Protein AF-A0A976KCQ0-F1 (afdb_monomer)

Solvent-accessible surface area (backbone atoms only — not comparable to full-atom values): 7499 Å² total; per-residue (Å²): 113,48,68,97,64,78,76,46,95,89,47,43,62,69,52,48,58,58,49,55,74,81,48,86,69,94,78,48,78,55,55,91,53,58,44,74,51,78,56,99,89,49,76,46,79,47,72,61,87,78,70,90,86,71,72,86,76,82,73,95,64,80,83,79,81,78,66,76,87,73,67,78,81,80,53,67,76,62,62,73,64,64,77,91,52,56,91,75,48,44,63,58,41,53,51,50,19,66,75,72,74,54,86,71,72,84,81,131

Structure (mmCIF, N/CA/C/O backbone):
data_AF-A0A976KCQ0-F1
#
_entry.id   AF-A0A976KCQ0-F1
#
loop_
_atom_site.group_PDB
_atom_site.id
_atom_site.type_symbol
_atom_site.label_atom_id
_atom_site.label_alt_id
_atom_site.label_comp_id
_atom_site.label_asym_id
_atom_site.label_entity_id
_atom_site.label_seq_id
_atom_site.pdbx_PDB_ins_code
_atom_site.Cartn_x
_atom_site.Cartn_y
_atom_site.Cartn_z
_atom_site.occupancy
_atom_site.B_iso_or_equiv
_atom_site.auth_seq_id
_atom_site.auth_comp_id
_atom_site.auth_asym_id
_atom_site.auth_atom_id
_atom_site.pdbx_PDB_model_num
ATOM 1 N N . MET A 1 1 ? -10.349 5.041 18.672 1.00 9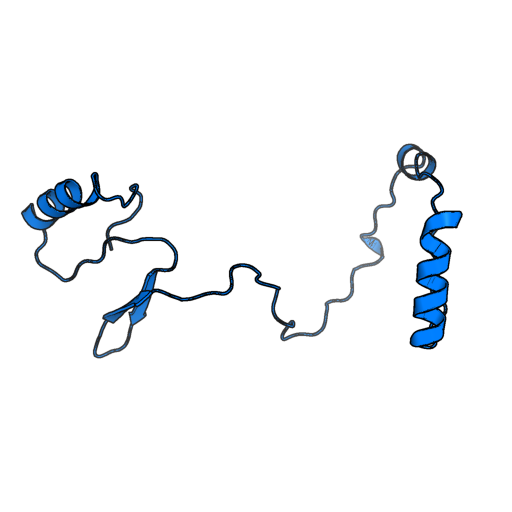4.50 1 MET A N 1
ATOM 2 C CA . MET A 1 1 ? -9.021 4.682 18.129 1.00 94.50 1 MET A CA 1
ATOM 3 C C . MET A 1 1 ? -8.089 5.853 18.376 1.00 94.50 1 MET A C 1
ATOM 5 O O . MET A 1 1 ? -8.449 6.962 18.000 1.00 94.50 1 MET A O 1
ATOM 9 N N . ALA A 1 2 ? -6.944 5.625 19.015 1.00 96.75 2 ALA A N 1
ATOM 10 C CA . ALA A 1 2 ? -5.860 6.605 19.081 1.00 96.75 2 ALA A CA 1
ATOM 11 C C . ALA A 1 2 ? -4.878 6.325 17.934 1.00 96.75 2 ALA A C 1
ATOM 13 O O . ALA A 1 2 ? -4.499 5.172 17.738 1.00 96.75 2 ALA A O 1
ATOM 14 N N . TYR A 1 3 ? -4.502 7.354 17.178 1.00 96.69 3 TYR A N 1
ATOM 15 C CA . TYR A 1 3 ? -3.616 7.268 16.011 1.00 96.69 3 TYR A CA 1
ATOM 16 C C . TYR A 1 3 ? -2.801 8.563 15.866 1.00 96.69 3 TYR A C 1
ATOM 18 O O . TYR A 1 3 ? -2.977 9.485 16.664 1.00 96.69 3 TYR A O 1
ATOM 26 N N . HIS A 1 4 ? -1.943 8.639 14.843 1.00 96.38 4 HIS A N 1
ATOM 27 C CA . HIS A 1 4 ? -1.111 9.811 14.534 1.00 96.38 4 HIS A CA 1
ATOM 28 C C . HIS A 1 4 ? -0.024 10.107 15.590 1.00 96.38 4 HIS A C 1
ATOM 30 O O . HIS A 1 4 ? 0.314 11.255 15.883 1.00 96.38 4 HIS A O 1
ATOM 36 N N . PHE A 1 5 ? 0.555 9.049 16.152 1.00 95.56 5 PHE A N 1
ATOM 37 C CA . PHE A 1 5 ? 1.765 9.088 16.968 1.00 95.56 5 PHE A CA 1
ATOM 38 C C . PHE A 1 5 ? 2.624 7.871 16.612 1.00 95.56 5 PHE A C 1
ATOM 40 O O . PHE A 1 5 ? 2.089 6.868 16.139 1.00 95.56 5 PHE A O 1
ATOM 47 N N . PHE A 1 6 ? 3.937 7.936 16.835 1.00 96.25 6 PHE A N 1
ATOM 48 C CA . PHE A 1 6 ? 4.773 6.741 16.736 1.00 96.25 6 PHE A CA 1
AT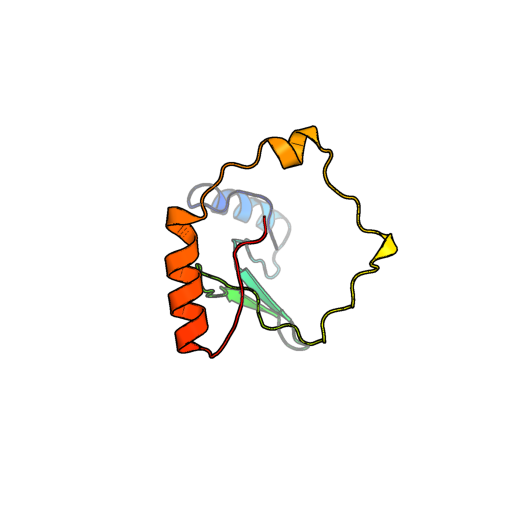OM 49 C C . PHE A 1 6 ? 4.398 5.799 17.866 1.00 96.25 6 PHE A C 1
ATOM 51 O O . PHE A 1 6 ? 4.631 6.131 19.025 1.00 96.25 6 PHE A O 1
ATOM 58 N N . LYS A 1 7 ? 3.778 4.666 17.543 1.00 95.06 7 LYS A N 1
ATOM 59 C CA . LYS A 1 7 ? 3.444 3.641 18.527 1.00 95.06 7 LYS A CA 1
ATOM 60 C C . LYS A 1 7 ? 4.665 2.756 18.739 1.00 95.06 7 LYS A C 1
ATOM 62 O O . LYS A 1 7 ? 4.890 1.818 17.985 1.00 95.06 7 LYS A O 1
ATOM 67 N N . ASP A 1 8 ? 5.429 3.084 19.770 1.00 94.81 8 ASP A N 1
ATOM 68 C CA . ASP A 1 8 ? 6.658 2.389 20.136 1.00 94.81 8 ASP A CA 1
ATOM 69 C C . ASP A 1 8 ? 6.664 2.082 21.646 1.00 94.81 8 ASP A C 1
ATOM 71 O O . ASP A 1 8 ? 5.755 2.496 22.389 1.00 94.81 8 ASP A O 1
ATOM 75 N N . PHE A 1 9 ? 7.660 1.323 22.105 1.00 93.88 9 PHE A N 1
ATOM 76 C CA . PHE A 1 9 ? 7.774 0.858 23.488 1.00 93.88 9 PHE A CA 1
ATOM 77 C C . PHE A 1 9 ? 7.912 2.007 24.502 1.00 93.88 9 PHE A C 1
ATOM 79 O O . PHE A 1 9 ? 7.508 1.846 25.655 1.00 93.88 9 PHE A O 1
ATOM 86 N N . ASP A 1 10 ? 8.444 3.162 24.094 1.00 94.69 10 ASP A N 1
ATOM 87 C CA . ASP A 1 10 ? 8.725 4.318 24.954 1.00 94.69 10 ASP A CA 1
ATOM 88 C C . ASP A 1 10 ? 7.712 5.474 24.826 1.00 94.69 10 ASP A C 1
ATOM 90 O O . ASP A 1 10 ? 7.687 6.369 25.672 1.00 94.69 10 ASP A O 1
ATOM 94 N N . THR A 1 11 ? 6.818 5.447 23.835 1.00 95.56 11 THR A N 1
ATOM 95 C CA . THR A 1 11 ? 5.807 6.499 23.613 1.00 95.56 11 THR A CA 1
ATOM 96 C C . THR A 1 11 ? 4.398 6.104 24.064 1.00 95.56 11 THR A C 1
ATOM 98 O O . THR A 1 11 ? 3.615 6.956 24.499 1.00 95.56 11 THR A O 1
ATOM 101 N N . THR A 1 12 ? 4.046 4.817 23.978 1.00 96.62 12 THR A N 1
ATOM 102 C CA . THR A 1 12 ? 2.646 4.361 24.067 1.00 96.62 12 THR A CA 1
ATOM 103 C C . THR A 1 12 ? 2.034 4.542 25.463 1.00 96.62 12 THR A C 1
ATOM 105 O O . THR A 1 12 ? 0.883 4.970 25.582 1.00 96.62 12 THR A O 1
ATOM 108 N N . ALA A 1 13 ? 2.789 4.262 26.531 1.00 96.44 13 ALA A N 1
ATOM 109 C CA . ALA A 1 13 ? 2.269 4.286 27.904 1.00 96.44 13 ALA A CA 1
ATOM 110 C C . ALA A 1 13 ? 1.809 5.689 28.339 1.00 96.44 13 ALA A C 1
ATOM 112 O O . ALA A 1 13 ? 0.688 5.859 28.816 1.00 96.44 13 ALA A O 1
ATOM 113 N N . GLY A 1 14 ? 2.624 6.719 28.085 1.00 97.06 14 GLY A N 1
ATOM 114 C CA . GLY A 1 14 ? 2.285 8.094 28.463 1.00 97.06 14 GLY A CA 1
ATOM 115 C C . GLY A 1 14 ? 1.058 8.640 27.725 1.00 97.06 14 GLY A C 1
ATOM 1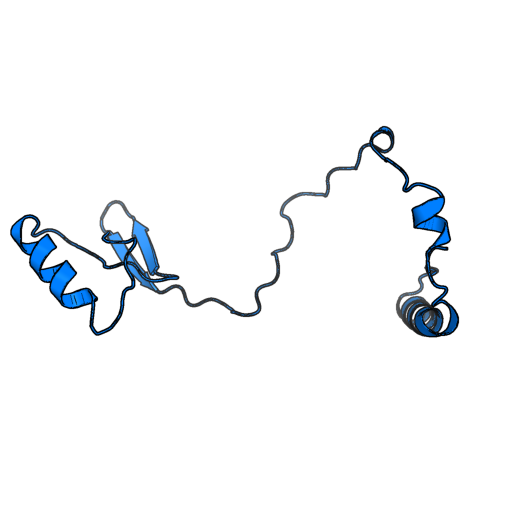16 O O . GLY A 1 14 ? 0.293 9.431 28.281 1.00 97.06 14 GLY A O 1
ATOM 117 N N . ILE A 1 15 ? 0.837 8.201 26.482 1.00 96.81 15 ILE A N 1
ATOM 118 C CA . ILE A 1 15 ? -0.378 8.531 25.727 1.00 96.81 15 ILE A CA 1
ATOM 119 C C . ILE A 1 15 ? -1.581 7.816 26.342 1.00 96.81 15 ILE A C 1
ATOM 121 O O . ILE A 1 15 ? -2.621 8.449 26.537 1.00 96.81 15 ILE A O 1
ATOM 125 N N . ASN A 1 16 ? -1.437 6.535 26.699 1.00 97.06 16 ASN A N 1
ATOM 126 C CA . ASN A 1 16 ? -2.511 5.781 27.329 1.00 97.06 16 ASN A CA 1
ATOM 127 C C . ASN A 1 16 ? -2.999 6.418 28.620 1.00 97.06 16 ASN A C 1
ATOM 129 O O . ASN A 1 16 ? -4.199 6.656 28.772 1.00 97.06 16 ASN A O 1
ATOM 133 N N . ASP A 1 17 ? -2.073 6.749 29.508 1.00 97.56 17 ASP A N 1
ATOM 134 C CA . ASP A 1 17 ? -2.416 7.278 30.823 1.00 97.56 17 ASP A CA 1
ATOM 135 C C . ASP A 1 17 ? -3.174 8.603 30.700 1.00 97.56 17 ASP A C 1
ATOM 137 O O . ASP A 1 17 ? -4.172 8.814 31.385 1.00 97.56 17 ASP A O 1
ATOM 141 N N . ARG A 1 18 ? -2.781 9.461 29.747 1.00 96.88 18 ARG A N 1
ATOM 142 C CA . ARG A 1 18 ? -3.486 10.719 29.461 1.00 96.88 18 ARG A CA 1
ATOM 143 C C . ARG A 1 18 ? -4.896 10.494 28.926 1.00 96.88 18 ARG A C 1
ATOM 145 O O . ARG A 1 18 ? -5.814 11.168 29.389 1.00 96.88 18 ARG A O 1
ATOM 152 N N . VAL A 1 19 ? -5.105 9.555 28.002 1.00 97.56 19 VAL A N 1
ATOM 153 C CA . VAL A 1 19 ? -6.454 9.259 27.481 1.00 97.56 19 VAL A CA 1
ATOM 154 C C . VAL A 1 19 ? -7.366 8.743 28.598 1.00 97.56 19 VAL A C 1
ATOM 156 O O . VAL A 1 19 ? -8.507 9.193 28.720 1.00 97.56 19 VAL A O 1
ATOM 159 N N . ARG A 1 20 ? -6.847 7.874 29.472 1.00 97.88 20 ARG A N 1
ATOM 160 C CA . ARG A 1 20 ? -7.600 7.307 30.601 1.00 97.88 20 ARG A CA 1
ATOM 161 C C . ARG A 1 20 ? -7.986 8.318 31.681 1.00 97.88 20 ARG A C 1
ATOM 163 O O . ARG A 1 20 ? -8.843 8.011 32.494 1.00 97.88 20 ARG A O 1
ATOM 170 N N . THR A 1 21 ? -7.455 9.542 31.658 1.00 98.19 21 THR A N 1
ATOM 171 C CA . THR A 1 21 ? -7.946 10.614 32.548 1.00 98.19 21 THR A CA 1
ATOM 172 C C . THR A 1 21 ? -9.341 11.132 32.182 1.00 98.19 21 THR A C 1
ATOM 174 O O . THR A 1 21 ? -9.985 11.770 33.011 1.00 98.19 21 THR A O 1
ATOM 177 N N . THR A 1 22 ? -9.810 10.892 30.951 1.00 98.12 22 THR A N 1
ATOM 178 C CA . THR A 1 22 ? -11.085 11.435 30.443 1.00 98.12 22 THR A CA 1
ATOM 179 C C . THR A 1 22 ? -11.974 10.402 29.746 1.00 98.12 22 THR A C 1
ATOM 181 O O . THR A 1 22 ? -13.128 10.709 29.449 1.00 98.12 22 THR A O 1
ATOM 184 N N . TYR A 1 23 ? -11.471 9.193 29.470 1.00 98.00 23 TYR A N 1
ATOM 185 C CA . TYR A 1 23 ? -12.200 8.174 28.716 1.00 98.00 23 TYR A CA 1
ATOM 186 C C . TYR A 1 23 ? -11.923 6.736 29.190 1.00 98.00 23 TYR A C 1
ATOM 188 O O . TYR A 1 23 ? -10.814 6.206 29.061 1.00 98.00 23 TYR A O 1
ATOM 196 N N . ASP A 1 24 ? -12.989 6.063 29.629 1.00 97.50 24 ASP A N 1
ATOM 197 C CA . ASP A 1 24 ? -12.943 4.700 30.183 1.00 97.50 24 ASP A CA 1
ATOM 198 C C . ASP A 1 24 ? -13.394 3.606 29.203 1.00 97.50 24 ASP A C 1
ATOM 200 O O . ASP A 1 24 ? -13.244 2.417 29.477 1.00 97.50 24 ASP A O 1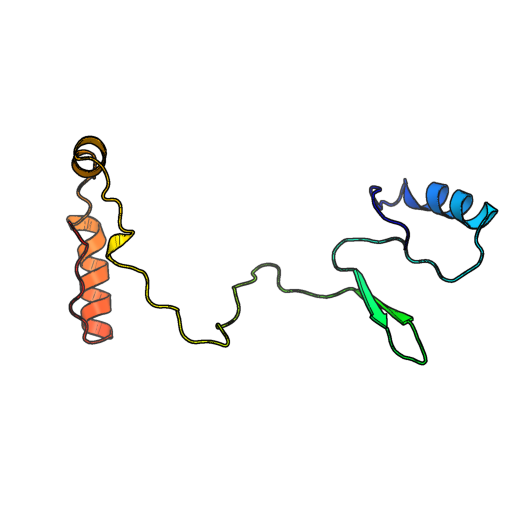
ATOM 204 N N . GLY A 1 25 ? -13.930 3.975 28.037 1.00 97.44 25 GLY A N 1
ATOM 205 C CA . GLY A 1 25 ? -14.460 3.003 27.080 1.00 97.44 25 GLY A CA 1
ATOM 206 C C . GLY A 1 25 ? -13.384 2.151 26.381 1.00 97.44 25 GLY A C 1
ATOM 207 O O . GLY A 1 25 ? -12.176 2.362 26.561 1.00 97.44 25 GLY A O 1
ATOM 208 N N . PRO A 1 26 ? -13.800 1.191 25.530 1.00 96.69 26 PRO A N 1
ATOM 209 C CA . PRO A 1 26 ? -12.889 0.425 24.685 1.00 96.69 26 PRO A CA 1
ATOM 210 C C . PRO A 1 26 ? -12.003 1.337 23.831 1.00 96.69 26 PRO A C 1
ATOM 212 O O . PRO A 1 26 ? -12.463 2.343 23.280 1.00 96.69 26 PRO A O 1
ATOM 215 N N . LEU A 1 27 ? -10.722 0.985 23.729 1.00 96.56 27 LEU A N 1
ATOM 216 C CA . LEU A 1 27 ? -9.708 1.786 23.054 1.00 96.56 27 LEU A CA 1
ATOM 217 C C . LEU A 1 27 ? -8.649 0.885 22.420 1.00 96.56 27 LEU A C 1
ATOM 219 O O . LEU A 1 27 ? -8.148 -0.038 23.055 1.00 96.56 27 LEU A O 1
ATOM 223 N N . SER A 1 28 ? -8.283 1.202 21.182 1.00 97.06 28 SER A N 1
ATOM 224 C CA . SER A 1 28 ? -7.150 0.613 20.469 1.00 97.06 28 SER A CA 1
ATOM 225 C C . SER A 1 28 ? -6.159 1.716 20.112 1.00 97.06 28 SER A C 1
ATOM 227 O O . SER A 1 28 ? -6.576 2.796 19.671 1.00 97.06 28 SER A O 1
ATOM 229 N N . TYR A 1 29 ? -4.872 1.421 20.280 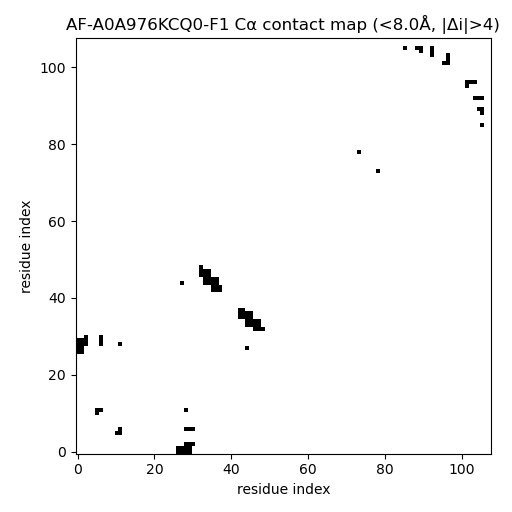1.00 97.06 29 TYR A N 1
ATOM 230 C CA . TYR A 1 29 ? -3.751 2.221 19.792 1.00 97.06 29 TYR A CA 1
ATOM 231 C C . TYR A 1 29 ? -3.355 1.680 18.426 1.00 97.06 29 TYR A C 1
ATOM 233 O O . TYR A 1 29 ? -2.856 0.555 18.341 1.00 97.06 29 TYR A O 1
ATOM 241 N N . ALA A 1 30 ? -3.652 2.443 17.378 1.00 96.81 30 ALA A N 1
ATOM 242 C CA . ALA A 1 30 ? -3.454 2.009 16.006 1.00 96.81 30 ALA A CA 1
ATOM 243 C C . ALA A 1 30 ? -1.967 1.765 15.711 1.00 96.81 30 ALA A C 1
ATOM 245 O O . ALA A 1 30 ? -1.108 2.536 16.132 1.00 96.81 30 ALA A O 1
ATOM 246 N N . GLU A 1 31 ? -1.703 0.691 14.981 1.00 96.06 31 GLU A N 1
ATOM 247 C CA . GLU A 1 31 ? -0.471 0.449 14.232 1.00 96.06 31 GLU A CA 1
ATOM 248 C C . GLU A 1 31 ? -0.853 0.018 12.821 1.00 96.06 31 GLU A C 1
ATOM 250 O O . GLU A 1 31 ? -2.024 -0.298 12.561 1.00 96.06 31 GLU A O 1
ATOM 255 N N . ASP A 1 32 ? 0.127 0.008 11.928 1.00 95.75 32 ASP A N 1
ATOM 256 C CA . ASP A 1 32 ? -0.073 -0.415 10.551 1.00 95.75 32 ASP A CA 1
ATOM 257 C C . ASP A 1 32 ? -0.682 -1.821 10.511 1.00 95.75 32 ASP A C 1
ATOM 259 O O . ASP A 1 32 ? -0.355 -2.695 11.314 1.00 95.75 32 ASP A O 1
ATOM 263 N N . TYR A 1 33 ? -1.618 -2.021 9.584 1.00 96.81 33 TYR A N 1
ATOM 264 C CA . TYR A 1 33 ? -2.363 -3.273 9.398 1.00 96.81 33 TYR A CA 1
ATOM 265 C C . TYR A 1 33 ? -3.319 -3.672 10.533 1.00 96.81 33 TYR A C 1
ATOM 267 O O . TYR A 1 33 ? -3.907 -4.757 10.483 1.00 96.81 33 TYR A O 1
ATOM 275 N N . MET A 1 34 ? -3.571 -2.812 11.524 1.00 98.00 34 MET A N 1
ATOM 276 C CA . MET A 1 34 ? -4.676 -3.028 12.461 1.00 98.00 34 MET A CA 1
ATOM 277 C C . MET A 1 34 ? -6.031 -2.914 11.743 1.00 98.00 34 MET A C 1
ATOM 279 O O . MET A 1 34 ? -6.281 -1.974 10.989 1.00 98.00 34 MET A O 1
ATOM 283 N N . VAL A 1 35 ? -6.933 -3.862 12.003 1.00 98.00 35 VAL A N 1
ATOM 284 C CA . VAL A 1 35 ? -8.277 -3.908 11.411 1.00 98.00 35 VAL A CA 1
ATOM 285 C C . VAL A 1 35 ? -9.358 -4.026 12.481 1.00 98.00 35 VAL A C 1
ATOM 287 O O . VAL A 1 35 ? -9.194 -4.708 13.495 1.00 98.00 35 VAL A O 1
ATOM 290 N N . TRP A 1 36 ? -10.504 -3.399 12.215 1.00 98.12 36 TRP A N 1
ATOM 291 C CA . TRP A 1 36 ? -11.708 -3.494 13.038 1.00 98.12 36 TRP A CA 1
ATOM 292 C C . TRP A 1 36 ? -12.824 -4.158 12.236 1.00 98.12 36 TRP A C 1
ATOM 294 O O . TRP A 1 36 ? -13.209 -3.674 11.173 1.00 98.12 36 TRP A O 1
ATOM 304 N N . ASN A 1 37 ? -13.374 -5.256 12.749 1.00 98.12 37 ASN A N 1
ATOM 305 C CA . ASN A 1 37 ? -14.589 -5.863 12.214 1.00 98.12 37 ASN A CA 1
ATOM 306 C C . ASN A 1 37 ? -15.777 -5.412 13.050 1.00 98.12 37 ASN A C 1
ATOM 308 O O . ASN A 1 37 ? -15.882 -5.775 14.219 1.00 98.12 37 ASN A O 1
ATOM 312 N N . ILE A 1 38 ? -16.653 -4.621 12.436 1.00 98.00 38 ILE A N 1
ATOM 313 C CA . ILE A 1 38 ? -17.826 -4.043 13.085 1.00 98.00 38 ILE A CA 1
ATOM 314 C C . ILE A 1 38 ? -19.051 -4.862 12.693 1.00 98.00 38 ILE A C 1
ATOM 316 O O . ILE A 1 38 ? -19.347 -5.036 11.510 1.00 98.00 38 ILE A O 1
ATOM 320 N N . THR A 1 39 ? -19.767 -5.350 13.696 1.00 98.31 39 THR A N 1
ATOM 321 C CA . THR A 1 39 ? -21.063 -6.017 13.555 1.00 98.31 39 THR A CA 1
ATOM 322 C C . THR A 1 39 ? -22.096 -5.303 14.424 1.00 98.31 39 THR A C 1
ATOM 324 O O . THR A 1 39 ? -21.768 -4.348 15.125 1.00 98.31 39 THR A O 1
ATOM 327 N N . LYS A 1 40 ? -23.359 -5.746 14.384 1.00 98.12 40 LYS A N 1
ATOM 328 C CA . LYS A 1 40 ? -24.387 -5.205 15.288 1.00 98.12 40 LYS A CA 1
ATOM 3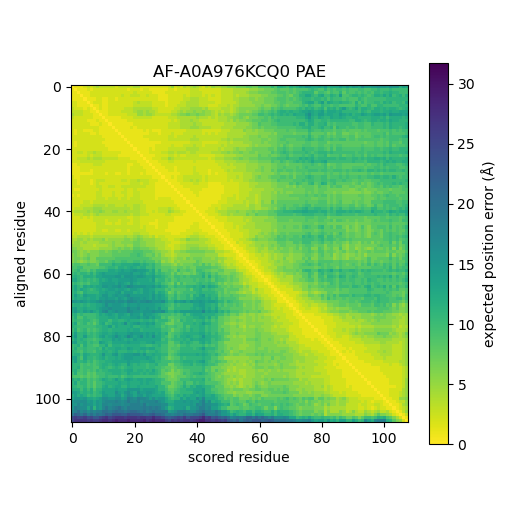29 C C . LYS A 1 40 ? -24.096 -5.510 16.760 1.00 98.12 40 LYS A C 1
ATOM 331 O O . LYS A 1 40 ? -24.515 -4.737 17.613 1.00 98.12 40 LYS A O 1
ATOM 336 N N . ASP A 1 41 ? -23.389 -6.604 17.026 1.00 98.19 41 ASP A N 1
ATOM 337 C CA . ASP A 1 41 ? -23.227 -7.150 18.373 1.00 98.19 41 ASP A CA 1
ATOM 338 C C . ASP A 1 41 ? -21.850 -6.835 18.978 1.00 98.19 41 ASP A C 1
ATOM 340 O O . ASP A 1 41 ? -21.716 -6.783 20.197 1.00 98.19 41 ASP A O 1
ATOM 344 N N . ASP A 1 42 ? -20.825 -6.628 18.142 1.00 97.69 42 ASP A N 1
ATOM 345 C CA . ASP A 1 42 ? -19.436 -6.474 18.587 1.00 97.69 42 ASP A CA 1
ATOM 346 C C . ASP A 1 42 ? -18.561 -5.663 17.613 1.00 97.69 42 ASP A C 1
ATOM 348 O O . ASP A 1 42 ? -18.812 -5.614 16.399 1.00 97.69 42 ASP A O 1
ATOM 352 N N . ILE A 1 43 ? -17.488 -5.084 18.160 1.00 97.88 43 ILE A N 1
ATOM 353 C CA . ILE A 1 43 ? -16.361 -4.498 17.430 1.00 97.88 43 ILE A CA 1
ATOM 354 C C . ILE A 1 43 ? -15.100 -5.292 17.778 1.00 97.88 43 ILE A C 1
ATOM 356 O O . ILE A 1 43 ? -14.495 -5.106 18.836 1.00 97.88 43 ILE A O 1
ATOM 360 N N . ARG A 1 44 ? -14.639 -6.119 16.838 1.00 97.94 44 ARG A N 1
ATOM 361 C CA . ARG A 1 44 ? -13.447 -6.950 17.023 1.00 97.94 44 ARG A CA 1
ATOM 362 C C . ARG A 1 44 ? -12.205 -6.295 16.429 1.00 97.94 44 ARG A C 1
ATOM 364 O O . ARG A 1 44 ? -12.175 -6.001 15.237 1.00 97.94 44 ARG A O 1
ATOM 371 N N . VAL A 1 45 ? -11.159 -6.153 17.240 1.00 97.94 45 VAL A N 1
ATOM 372 C CA . VAL A 1 45 ? -9.836 -5.649 16.828 1.00 97.94 45 VAL A CA 1
ATOM 373 C C . VAL A 1 45 ? -8.934 -6.826 16.447 1.00 97.94 45 VAL A C 1
ATOM 375 O O . VAL A 1 45 ? -8.872 -7.814 17.185 1.00 97.94 45 VAL A O 1
ATOM 378 N N . ARG A 1 46 ? -8.251 -6.755 15.300 1.00 97.88 46 ARG A N 1
ATOM 379 C CA . ARG A 1 46 ? -7.301 -7.776 14.818 1.00 97.88 46 ARG A CA 1
ATOM 380 C C . ARG A 1 46 ? -6.114 -7.121 14.108 1.00 97.88 46 ARG A C 1
ATOM 382 O O . ARG A 1 46 ? -6.172 -5.943 13.776 1.00 97.88 46 ARG A O 1
ATOM 389 N N . MET A 1 47 ? -5.086 -7.916 13.830 1.00 98.06 47 MET A N 1
ATOM 390 C CA . MET A 1 47 ? -4.017 -7.565 12.895 1.00 98.06 47 MET A CA 1
ATOM 391 C C . MET A 1 47 ? -4.253 -8.291 11.575 1.00 98.06 47 MET A C 1
ATOM 393 O O . MET A 1 47 ? -4.524 -9.497 11.575 1.00 98.06 47 MET A O 1
ATOM 397 N N . ALA A 1 48 ? -4.188 -7.564 10.463 1.00 97.50 48 ALA A N 1
ATOM 398 C CA . ALA A 1 48 ? -4.121 -8.172 9.148 1.00 97.50 48 ALA A CA 1
ATOM 399 C C . ALA A 1 48 ? -2.708 -8.722 8.930 1.00 97.50 48 ALA A C 1
ATOM 401 O O . ALA A 1 48 ? -1.723 -8.008 9.089 1.00 97.50 48 ALA A O 1
ATOM 402 N N . ILE A 1 49 ? -2.634 -9.999 8.567 1.00 95.56 49 ILE A N 1
ATOM 403 C CA . ILE A 1 49 ? -1.421 -10.598 8.017 1.00 95.56 49 ILE A CA 1
ATOM 404 C C . ILE A 1 49 ? -1.566 -10.490 6.505 1.00 95.56 49 ILE A C 1
ATOM 406 O O . ILE A 1 49 ? -2.576 -10.937 5.955 1.00 95.56 49 ILE A O 1
ATOM 410 N N . TYR A 1 50 ? -0.602 -9.848 5.864 1.00 91.81 50 TYR A N 1
ATOM 411 C CA . TYR A 1 50 ? -0.595 -9.577 4.434 1.00 91.81 50 TYR A CA 1
ATOM 412 C C . TYR A 1 50 ? 0.703 -10.107 3.821 1.00 91.81 50 TYR A C 1
ATOM 414 O O . TYR A 1 50 ? 1.653 -10.413 4.540 1.00 91.81 50 TYR A O 1
ATOM 422 N N . ASP A 1 51 ? 0.698 -10.261 2.502 1.00 94.38 51 ASP A N 1
ATOM 423 C CA . ASP A 1 51 ? 1.898 -10.566 1.731 1.00 94.38 51 ASP A CA 1
ATOM 424 C C . ASP A 1 51 ? 2.642 -9.257 1.444 1.00 94.38 51 ASP A C 1
ATOM 426 O O . ASP A 1 51 ? 2.040 -8.318 0.917 1.00 94.38 51 ASP A O 1
ATOM 430 N N . GLU A 1 52 ? 3.917 -9.181 1.820 1.00 94.19 52 GLU A N 1
ATOM 431 C CA . GLU A 1 52 ? 4.749 -8.002 1.557 1.00 94.19 52 GLU A CA 1
ATOM 432 C C . GLU A 1 52 ? 5.044 -7.849 0.054 1.00 94.19 52 GLU A C 1
ATOM 434 O O . GLU A 1 52 ? 5.170 -6.724 -0.431 1.00 94.19 52 GLU A O 1
ATOM 439 N N . ASP A 1 53 ? 5.030 -8.952 -0.703 1.00 96.31 53 ASP A N 1
ATOM 440 C CA . ASP A 1 53 ? 5.273 -8.993 -2.148 1.00 96.31 53 ASP A CA 1
ATOM 441 C C . ASP A 1 53 ? 3.952 -8.957 -2.945 1.00 96.31 53 ASP A C 1
ATOM 443 O O . ASP A 1 53 ? 3.666 -9.798 -3.805 1.00 96.31 53 ASP A O 1
ATOM 447 N N . VAL A 1 54 ? 3.098 -7.972 -2.646 1.00 93.81 54 VAL A N 1
ATOM 448 C CA . VAL A 1 54 ? 1.743 -7.890 -3.213 1.00 93.81 54 VAL A CA 1
ATOM 449 C C . VAL A 1 54 ? 1.720 -7.485 -4.696 1.00 93.81 54 VAL A C 1
ATOM 451 O O . VAL A 1 54 ? 2.320 -6.496 -5.115 1.00 93.81 54 VAL A O 1
ATOM 454 N N . TRP A 1 55 ? 0.918 -8.208 -5.483 1.00 94.75 55 TRP A N 1
ATOM 455 C CA . TRP A 1 55 ? 0.570 -7.875 -6.870 1.00 94.75 55 TRP A CA 1
ATOM 456 C C . TRP A 1 55 ? -0.888 -7.404 -6.975 1.00 94.75 55 TRP A C 1
ATOM 458 O O . TRP A 1 55 ? -1.733 -7.847 -6.190 1.00 94.75 55 TRP A O 1
ATOM 468 N N . PRO A 1 56 ? -1.230 -6.523 -7.938 1.00 92.88 56 PRO A N 1
ATOM 469 C CA . PRO A 1 56 ? -2.613 -6.110 -8.138 1.00 92.88 56 PRO A CA 1
ATOM 470 C C . PRO A 1 56 ? -3.496 -7.324 -8.483 1.00 92.88 56 PRO A C 1
ATOM 472 O O . PRO A 1 56 ? -3.088 -8.172 -9.282 1.00 92.88 56 PRO A O 1
ATOM 475 N N . PRO A 1 57 ? -4.712 -7.425 -7.915 1.00 92.50 57 PRO A N 1
ATOM 476 C CA . PRO A 1 57 ? -5.633 -8.495 -8.267 1.00 92.50 57 PRO A CA 1
ATOM 477 C C . PRO A 1 57 ? -6.112 -8.344 -9.714 1.00 92.50 57 PRO A C 1
ATOM 479 O O . PRO A 1 57 ? -6.063 -7.259 -10.300 1.00 92.50 57 PRO A O 1
ATOM 482 N N . LEU A 1 58 ? -6.636 -9.434 -10.279 1.00 92.94 58 LEU A N 1
ATOM 483 C CA . LEU A 1 58 ? -7.270 -9.384 -11.594 1.00 92.94 58 LEU A CA 1
ATOM 484 C C . LEU A 1 58 ? -8.439 -8.379 -11.592 1.00 92.94 58 LEU A C 1
ATOM 486 O O . LEU A 1 58 ? -9.216 -8.350 -10.631 1.00 92.94 58 LEU A O 1
ATOM 490 N N . PRO A 1 59 ? -8.594 -7.574 -12.658 1.00 93.19 59 PRO A N 1
ATOM 491 C CA . PRO A 1 59 ? -9.698 -6.633 -12.759 1.00 93.19 59 PRO A CA 1
ATOM 492 C C . PRO A 1 59 ? -11.034 -7.381 -12.833 1.00 93.19 59 PRO A C 1
ATOM 494 O O . PRO A 1 59 ? -11.152 -8.422 -13.478 1.00 93.19 59 PRO A O 1
ATOM 497 N N . THR A 1 60 ? -12.066 -6.828 -12.196 1.00 94.12 60 THR A N 1
ATOM 498 C CA . THR A 1 60 ? -13.434 -7.374 -12.250 1.00 94.12 60 THR A CA 1
ATOM 499 C C . THR A 1 60 ? -14.154 -7.046 -13.557 1.00 94.12 60 THR A C 1
ATOM 501 O O . THR A 1 60 ? -15.143 -7.693 -13.894 1.00 94.12 60 THR A O 1
ATOM 504 N N . GLU A 1 61 ? -13.675 -6.041 -14.291 1.00 93.94 61 GLU A N 1
ATOM 505 C CA . GLU A 1 61 ? -14.285 -5.531 -15.517 1.00 93.94 61 GLU A CA 1
ATOM 506 C C . GLU A 1 61 ? -13.319 -5.598 -16.700 1.00 93.94 61 GLU A C 1
ATOM 508 O O . GLU A 1 61 ? -12.099 -5.686 -16.544 1.00 93.94 61 GLU A O 1
ATOM 513 N N . LYS A 1 62 ? -13.877 -5.548 -17.914 1.00 92.75 62 LYS A N 1
ATOM 514 C CA . LYS A 1 62 ? -13.069 -5.464 -19.132 1.00 92.75 62 LYS A CA 1
ATOM 515 C C . LYS A 1 62 ? -12.370 -4.100 -19.205 1.00 92.75 62 LYS A C 1
ATOM 517 O O . LYS A 1 62 ? -12.980 -3.103 -18.815 1.00 92.75 62 LYS A O 1
ATOM 522 N N . PRO A 1 63 ? -11.147 -4.031 -19.762 1.00 90.19 63 PRO A N 1
ATOM 523 C CA . PRO A 1 63 ? -10.484 -2.758 -20.011 1.00 90.19 63 PRO A CA 1
ATOM 524 C C . PRO A 1 63 ? -11.365 -1.827 -20.845 1.00 90.19 63 PRO A C 1
ATOM 526 O O . PRO A 1 63 ? -11.990 -2.252 -21.821 1.00 90.19 63 PRO A O 1
ATOM 529 N N . GLN A 1 64 ? -11.395 -0.550 -20.471 1.00 92.06 64 GLN A N 1
ATOM 530 C CA . GLN A 1 64 ? -11.971 0.483 -21.324 1.00 92.06 64 GLN A CA 1
ATOM 531 C C . GLN A 1 64 ? -11.066 0.681 -22.543 1.00 92.06 64 GLN A C 1
ATOM 533 O O . GLN A 1 64 ? -9.841 0.615 -22.432 1.00 92.06 64 GLN A O 1
ATOM 538 N N . LEU A 1 65 ? -11.665 0.914 -23.712 1.00 92.31 65 LEU A N 1
ATOM 539 C CA . LEU A 1 65 ? -10.891 1.225 -24.908 1.00 92.31 65 LEU A CA 1
ATOM 540 C C . LEU A 1 65 ? -10.340 2.655 -24.794 1.00 92.31 65 LEU A C 1
ATOM 542 O O . LEU A 1 65 ? -11.111 3.562 -24.473 1.00 92.31 65 LEU A O 1
ATOM 546 N N . PRO A 1 66 ? -9.039 2.877 -25.053 1.00 91.31 66 PRO A N 1
ATOM 547 C CA . PRO A 1 66 ? -8.484 4.224 -25.076 1.00 91.31 66 PRO A CA 1
ATOM 548 C C . PRO A 1 66 ? -9.092 5.027 -26.233 1.00 91.31 66 PRO A C 1
ATOM 550 O O . PRO A 1 66 ? -9.370 4.464 -27.291 1.00 91.31 66 PRO A O 1
ATOM 553 N N . ASP A 1 67 ? -9.257 6.342 -26.057 1.00 93.94 67 ASP A N 1
ATOM 554 C CA . ASP A 1 67 ? -9.595 7.246 -27.163 1.00 93.94 67 ASP A CA 1
ATOM 555 C C . ASP A 1 67 ? -8.346 7.471 -28.034 1.00 93.94 67 ASP A C 1
ATOM 557 O O . ASP A 1 67 ? -7.388 8.102 -27.572 1.00 93.94 67 ASP A O 1
ATOM 561 N N . PRO A 1 68 ? -8.323 7.001 -29.295 1.00 88.69 68 PRO A N 1
ATOM 562 C CA . PRO A 1 68 ? -7.166 7.182 -30.166 1.00 88.69 68 PRO A CA 1
ATOM 563 C C . PRO A 1 68 ? -6.853 8.657 -30.446 1.00 88.69 68 PRO A C 1
ATOM 565 O O . PRO A 1 68 ? -5.694 8.995 -30.688 1.00 88.69 68 PRO A O 1
ATOM 568 N N . ASN A 1 69 ? -7.855 9.542 -30.385 1.00 93.12 69 ASN A N 1
ATOM 569 C CA . ASN A 1 69 ? -7.683 10.972 -30.652 1.00 93.12 69 ASN A CA 1
ATOM 570 C C . ASN A 1 69 ? -6.998 11.716 -29.497 1.00 93.12 69 ASN A C 1
ATOM 572 O O . ASN A 1 69 ? -6.515 12.829 -29.691 1.00 93.12 69 ASN A O 1
ATOM 576 N N . ALA A 1 70 ? -6.928 11.109 -28.309 1.00 93.56 70 ALA A N 1
ATOM 577 C CA . ALA A 1 70 ? -6.225 11.663 -27.157 1.00 93.56 70 ALA A CA 1
ATOM 578 C C . ALA A 1 70 ? -4.712 11.367 -27.177 1.00 93.56 70 ALA A C 1
ATOM 580 O O . ALA A 1 70 ? -3.986 11.796 -26.278 1.00 93.56 70 ALA A O 1
ATOM 581 N N . ARG A 1 71 ? -4.212 10.626 -28.178 1.00 90.31 71 ARG A N 1
ATOM 582 C CA . ARG A 1 71 ? -2.792 10.275 -28.279 1.00 90.31 71 ARG A CA 1
ATOM 583 C C . ARG A 1 71 ? -1.954 11.506 -28.625 1.00 90.31 71 ARG A C 1
ATOM 585 O O . ARG A 1 71 ? -2.078 12.071 -29.707 1.00 90.31 71 ARG A O 1
ATOM 592 N N . ILE A 1 72 ? -1.029 11.854 -27.735 1.00 92.19 72 ILE A N 1
ATOM 593 C CA . ILE A 1 72 ? -0.018 12.890 -27.968 1.00 92.19 72 ILE A CA 1
ATOM 594 C C . ILE A 1 72 ? 1.313 12.183 -28.259 1.00 92.19 72 ILE A C 1
ATOM 596 O O . ILE A 1 72 ? 1.827 11.501 -27.368 1.00 92.19 72 ILE A O 1
ATOM 600 N N . PRO A 1 73 ? 1.867 12.274 -29.483 1.00 89.81 73 PRO A N 1
ATOM 601 C CA . PRO A 1 73 ? 3.168 11.687 -29.776 1.00 89.81 73 PRO A CA 1
ATOM 602 C C . PRO A 1 73 ? 4.285 12.456 -29.060 1.00 89.81 73 PRO A C 1
ATOM 604 O O . PRO A 1 73 ? 4.177 13.660 -28.814 1.00 89.81 73 PRO A O 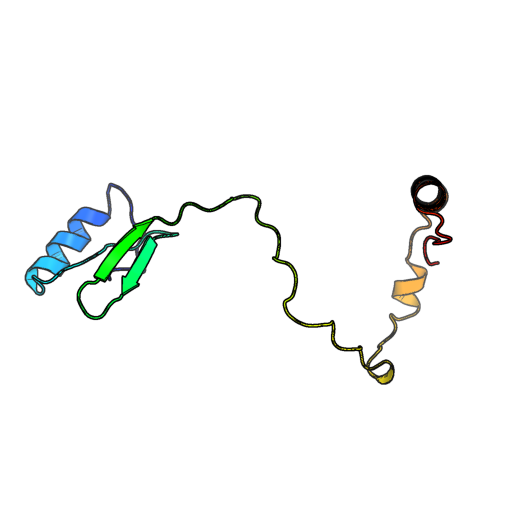1
ATOM 607 N N . TYR A 1 74 ? 5.381 11.763 -28.753 1.00 91.69 74 TYR A N 1
ATOM 608 C CA . TYR A 1 74 ? 6.616 12.426 -28.344 1.00 91.69 74 TYR A CA 1
ATOM 609 C C . TYR A 1 74 ? 7.163 13.291 -29.488 1.00 91.69 74 TYR A C 1
ATOM 611 O O . TYR A 1 74 ? 6.921 13.006 -30.660 1.00 91.69 74 TYR A O 1
ATOM 619 N N . SER A 1 75 ? 7.902 14.349 -29.152 1.00 94.81 75 SER A N 1
ATOM 620 C CA . SER A 1 75 ? 8.586 15.166 -30.156 1.00 94.81 75 SER A CA 1
ATOM 621 C C . SER A 1 75 ? 9.754 14.409 -30.789 1.00 94.81 75 SER A C 1
ATOM 623 O O . SER A 1 75 ? 10.355 13.538 -30.157 1.00 94.81 75 SER A O 1
ATOM 625 N N . ASP A 1 76 ? 10.143 14.814 -31.998 1.00 94.62 76 ASP A N 1
ATOM 626 C CA . ASP A 1 76 ? 11.268 14.215 -32.731 1.00 94.62 76 ASP A CA 1
ATOM 627 C C . ASP A 1 76 ? 12.579 14.245 -31.935 1.00 94.62 76 ASP A C 1
ATOM 629 O O . ASP A 1 76 ? 13.387 13.328 -32.031 1.00 94.62 76 ASP A O 1
ATOM 633 N N . PHE A 1 77 ? 12.774 15.272 -31.101 1.00 95.38 77 PHE A N 1
ATOM 634 C CA . PHE A 1 77 ? 13.934 15.364 -30.213 1.00 95.38 77 PHE A CA 1
ATOM 635 C C . PHE A 1 77 ? 14.002 14.196 -29.216 1.00 95.38 77 PHE A C 1
ATOM 637 O O . PHE A 1 77 ? 15.083 13.680 -28.955 1.00 95.38 77 PHE A O 1
ATOM 644 N N . ILE A 1 78 ? 12.859 13.774 -28.666 1.00 95.00 78 ILE A N 1
ATOM 645 C CA . ILE A 1 78 ? 12.790 12.657 -27.717 1.00 95.00 78 ILE A CA 1
ATOM 646 C C . ILE A 1 78 ? 12.894 11.321 -28.457 1.00 95.00 78 ILE A C 1
ATOM 648 O O . ILE A 1 78 ? 13.667 10.461 -28.043 1.00 95.00 78 ILE A O 1
ATOM 652 N N . VAL A 1 79 ? 12.162 11.158 -29.565 1.00 92.25 79 VAL A N 1
ATOM 653 C CA . VAL A 1 79 ? 12.171 9.912 -30.354 1.00 92.25 79 VAL A CA 1
ATOM 654 C C . VAL A 1 79 ? 13.559 9.642 -30.941 1.00 92.25 79 VAL A C 1
ATOM 656 O O . VAL A 1 79 ? 14.068 8.531 -30.829 1.00 92.25 79 VAL A O 1
ATOM 659 N N . GLY A 1 80 ? 14.223 10.668 -31.480 1.00 92.50 80 GLY A N 1
ATOM 660 C CA . GLY A 1 80 ? 15.569 10.554 -32.047 1.00 92.50 80 GLY A CA 1
ATOM 661 C C . GLY A 1 80 ? 16.675 10.266 -31.025 1.00 92.50 80 GLY A C 1
ATOM 662 O O . GLY A 1 80 ? 17.798 9.971 -31.421 1.00 92.50 80 GLY A O 1
ATOM 663 N N . GLY A 1 81 ? 16.380 10.344 -29.723 1.00 93.44 81 GLY A N 1
ATOM 664 C CA . GLY A 1 81 ? 17.305 9.985 -28.647 1.00 93.44 81 GLY A CA 1
ATOM 665 C C . GLY A 1 81 ? 17.259 8.508 -28.239 1.00 93.44 81 GLY A C 1
ATOM 666 O O . GLY A 1 81 ? 18.004 8.112 -27.341 1.00 93.44 81 GLY A O 1
ATOM 667 N N . LYS A 1 82 ? 16.384 7.695 -28.845 1.00 90.88 82 LYS A N 1
ATOM 668 C CA . LYS A 1 82 ? 16.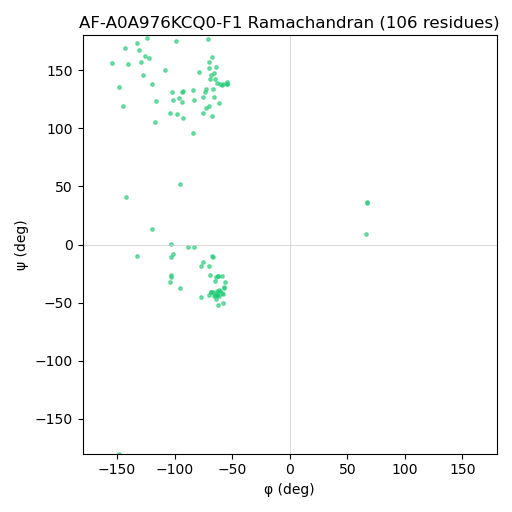260 6.268 -28.527 1.00 90.88 82 LYS A CA 1
ATOM 669 C C . LYS A 1 82 ? 17.532 5.520 -28.934 1.00 90.88 82 LYS A C 1
ATOM 671 O O . LYS A 1 82 ? 17.986 5.613 -30.069 1.00 90.88 82 LYS A O 1
ATOM 676 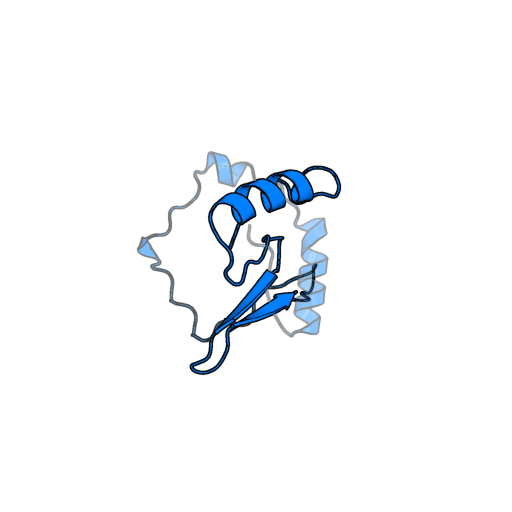N N . TYR A 1 83 ? 18.108 4.780 -27.991 1.00 91.56 83 TYR A N 1
ATOM 677 C CA . TYR A 1 83 ? 19.264 3.927 -28.249 1.00 91.56 83 TYR A CA 1
ATOM 678 C C . TYR A 1 83 ? 18.809 2.578 -28.813 1.00 91.56 83 TYR A C 1
ATOM 680 O O . TYR A 1 83 ? 17.882 1.969 -28.274 1.00 91.56 83 TYR A O 1
ATOM 688 N N . ASP A 1 84 ? 19.458 2.124 -29.885 1.00 90.38 84 ASP A N 1
ATOM 689 C CA . ASP A 1 84 ? 19.152 0.838 -30.507 1.00 90.38 84 ASP A CA 1
ATOM 690 C C . ASP A 1 84 ? 19.659 -0.316 -29.631 1.00 90.38 84 ASP A C 1
ATOM 692 O O . ASP A 1 84 ? 20.851 -0.441 -29.351 1.00 90.38 84 ASP A O 1
ATOM 696 N N . MET A 1 85 ? 18.717 -1.139 -29.173 1.00 91.25 85 MET A N 1
ATOM 697 C CA . MET A 1 85 ? 18.951 -2.301 -28.311 1.00 91.25 85 MET A CA 1
ATOM 698 C C . MET A 1 85 ? 18.492 -3.602 -28.978 1.00 91.25 85 MET A C 1
ATOM 700 O O . MET A 1 85 ? 18.395 -4.633 -28.308 1.00 91.25 85 MET A O 1
ATOM 704 N N . SER A 1 86 ? 18.211 -3.568 -30.283 1.00 90.00 86 SER A N 1
ATOM 705 C CA . SER A 1 86 ? 17.623 -4.694 -31.012 1.00 90.00 86 SER A CA 1
ATOM 706 C C . SER A 1 86 ? 18.507 -5.938 -30.928 1.00 90.00 86 SER A C 1
ATOM 708 O O . SER A 1 86 ? 18.014 -7.021 -30.626 1.00 90.00 86 SER A O 1
ATOM 710 N N . ASP A 1 87 ? 19.826 -5.776 -31.060 1.00 92.19 87 ASP A N 1
ATOM 711 C CA . ASP A 1 87 ? 20.798 -6.877 -30.996 1.00 92.19 87 ASP A CA 1
ATOM 712 C C . ASP A 1 87 ? 20.764 -7.664 -29.672 1.00 92.19 87 ASP A C 1
ATOM 714 O O . ASP A 1 87 ? 21.115 -8.845 -29.643 1.00 92.19 87 ASP A O 1
ATOM 718 N N . VAL A 1 88 ? 20.350 -7.031 -28.566 1.00 92.94 88 VAL A N 1
ATOM 719 C CA . VAL A 1 88 ? 20.302 -7.660 -27.234 1.00 92.94 88 VAL A CA 1
ATOM 720 C C . VAL A 1 88 ? 18.896 -8.071 -26.805 1.00 92.94 88 VAL A C 1
ATOM 722 O O . VAL A 1 88 ? 18.759 -9.014 -26.028 1.00 92.94 88 VAL A O 1
ATOM 725 N N . ILE A 1 89 ? 17.853 -7.392 -27.290 1.00 92.69 89 ILE A N 1
ATOM 726 C CA . ILE A 1 89 ? 16.461 -7.646 -26.892 1.00 92.69 89 ILE A CA 1
ATOM 727 C C . ILE A 1 89 ? 15.752 -8.599 -27.864 1.00 92.69 89 ILE A C 1
ATOM 729 O O . ILE A 1 89 ? 14.982 -9.451 -27.414 1.00 92.69 89 ILE A O 1
ATOM 733 N N . GLN A 1 90 ? 16.019 -8.509 -29.172 1.00 91.44 90 GLN A N 1
ATOM 734 C CA . GLN A 1 90 ? 15.337 -9.315 -30.191 1.00 91.44 90 GLN A CA 1
ATOM 735 C C . GLN A 1 90 ? 15.450 -10.837 -29.965 1.00 91.44 90 GLN A C 1
ATOM 737 O O . GLN A 1 90 ? 14.438 -11.512 -30.149 1.00 91.44 90 GLN A O 1
ATOM 742 N N . PRO A 1 91 ? 16.581 -11.403 -29.484 1.00 94.69 91 PRO A N 1
ATOM 743 C CA . PRO A 1 91 ? 16.654 -12.835 -29.184 1.00 94.69 91 PRO A CA 1
ATOM 744 C C . PRO A 1 91 ? 15.595 -13.314 -28.177 1.00 94.69 91 PRO A C 1
ATOM 746 O O . PRO A 1 91 ? 15.038 -14.397 -28.342 1.00 94.69 91 PRO A O 1
ATOM 749 N N . THR A 1 92 ? 15.268 -12.493 -27.173 1.00 94.62 92 THR A N 1
ATOM 750 C CA . THR A 1 92 ? 14.219 -12.797 -26.187 1.00 94.62 92 THR A CA 1
ATOM 751 C C . THR A 1 92 ? 12.831 -12.780 -26.828 1.00 94.62 92 THR A C 1
ATOM 753 O O . THR A 1 92 ? 12.009 -13.649 -26.542 1.00 94.62 92 THR A O 1
ATOM 756 N N . TYR A 1 93 ? 12.566 -11.822 -27.725 1.00 93.06 93 TYR A N 1
ATOM 757 C CA . TYR A 1 93 ? 11.317 -11.796 -28.495 1.00 93.06 93 TYR A CA 1
ATOM 758 C C . TYR A 1 93 ? 11.184 -13.043 -29.367 1.00 93.06 93 TYR A C 1
ATOM 760 O O . TYR A 1 93 ? 10.124 -13.658 -29.382 1.00 93.06 93 TYR A O 1
ATOM 768 N N . ASP A 1 94 ? 12.251 -13.450 -30.055 1.00 94.75 94 ASP A N 1
ATOM 769 C CA . ASP A 1 94 ? 12.242 -14.625 -30.928 1.00 94.75 94 ASP A CA 1
ATOM 770 C C . ASP A 1 94 ? 11.979 -15.924 -30.146 1.00 94.75 94 ASP A C 1
ATOM 772 O O . ASP A 1 94 ? 11.223 -16.785 -30.608 1.00 94.75 94 ASP A O 1
ATOM 776 N N . GLU A 1 95 ? 12.561 -16.057 -28.949 1.00 95.94 95 GLU A N 1
ATOM 777 C CA . GLU A 1 95 ? 12.324 -17.187 -28.047 1.00 95.94 95 GLU A CA 1
ATOM 778 C C . GLU A 1 95 ? 10.853 -17.264 -27.612 1.00 95.94 95 GLU A C 1
ATOM 780 O O . GLU A 1 95 ? 10.205 -18.295 -27.813 1.00 95.94 95 GLU A O 1
ATOM 785 N N . ILE A 1 96 ? 10.300 -16.156 -27.109 1.00 96.12 96 ILE A N 1
ATOM 786 C CA . ILE A 1 96 ? 8.898 -16.065 -26.672 1.00 96.12 96 ILE A CA 1
ATOM 787 C C . ILE A 1 96 ? 7.950 -16.282 -27.860 1.00 96.12 96 ILE A C 1
ATOM 789 O O . ILE A 1 96 ? 6.986 -17.042 -27.768 1.00 96.12 96 ILE A O 1
ATOM 793 N N . ASN A 1 97 ? 8.232 -15.673 -29.012 1.00 96.31 97 ASN A N 1
ATOM 794 C CA . ASN A 1 97 ? 7.433 -15.843 -30.223 1.00 96.31 97 ASN A CA 1
ATOM 795 C C . ASN A 1 97 ? 7.355 -17.308 -30.646 1.00 96.31 97 ASN A C 1
ATOM 797 O O . ASN A 1 97 ? 6.280 -17.797 -30.995 1.00 96.31 97 ASN A O 1
ATOM 801 N N . LYS A 1 98 ? 8.476 -18.031 -30.586 1.00 97.00 98 LYS A N 1
ATOM 802 C CA . LYS A 1 98 ? 8.516 -19.459 -30.895 1.00 97.00 98 LYS A CA 1
ATOM 803 C C . LYS A 1 98 ? 7.735 -20.293 -29.879 1.00 97.00 98 LYS A C 1
ATOM 805 O O . LYS A 1 98 ? 7.060 -21.235 -30.288 1.00 97.00 98 LYS A O 1
ATOM 810 N N . GLU A 1 99 ? 7.838 -19.978 -28.589 1.00 97.50 99 GLU A N 1
ATOM 811 C CA . GLU A 1 99 ? 7.146 -20.706 -27.519 1.00 97.50 99 GLU A CA 1
ATOM 812 C C . GLU A 1 99 ? 5.621 -20.548 -27.609 1.00 97.50 99 GLU A C 1
ATOM 814 O O . GLU A 1 99 ? 4.889 -21.535 -27.515 1.00 97.50 99 GLU A O 1
ATOM 819 N N . TYR A 1 100 ? 5.144 -19.326 -27.854 1.00 96.81 100 TYR A N 1
ATOM 820 C CA . TYR A 1 100 ? 3.718 -18.990 -27.820 1.00 96.81 100 TYR A CA 1
ATOM 821 C C . TYR A 1 100 ? 3.068 -18.855 -29.208 1.00 96.81 100 TYR A C 1
ATOM 823 O O . TYR A 1 100 ? 1.869 -18.592 -29.298 1.00 96.81 100 TYR A O 1
ATOM 831 N N . GLY A 1 101 ? 3.824 -19.050 -30.295 1.00 95.69 101 GLY A N 1
ATOM 832 C CA . GLY A 1 101 ? 3.331 -18.912 -31.671 1.00 95.69 101 GLY A CA 1
ATOM 833 C C . GLY A 1 101 ? 2.970 -17.470 -32.050 1.00 95.69 101 GLY A C 1
ATOM 834 O O . GLY A 1 101 ? 1.994 -17.252 -32.767 1.00 95.69 101 GLY A O 1
ATOM 835 N N . LEU A 1 102 ? 3.726 -16.497 -31.538 1.00 94.75 102 LEU A N 1
ATOM 836 C CA . LEU A 1 102 ? 3.525 -15.061 -31.755 1.00 94.75 102 LEU A CA 1
ATOM 837 C C . LEU A 1 102 ? 4.458 -14.524 -32.858 1.00 94.75 102 LEU A C 1
ATOM 839 O O . LEU A 1 102 ? 5.291 -15.252 -33.400 1.00 94.75 102 LEU A O 1
ATOM 843 N N . ASN A 1 103 ? 4.302 -13.247 -33.215 1.00 92.19 103 ASN A N 1
ATOM 844 C CA . ASN A 1 103 ? 5.134 -12.558 -34.212 1.00 92.19 103 ASN A CA 1
ATOM 845 C C . ASN A 1 103 ? 5.407 -11.100 -33.797 1.00 92.19 103 ASN A C 1
ATOM 847 O O . ASN A 1 103 ? 5.321 -10.183 -34.616 1.00 92.19 103 ASN A O 1
ATOM 851 N N . GLU A 1 104 ? 5.673 -10.890 -32.509 1.00 89.06 104 GLU A N 1
ATOM 852 C CA . GLU A 1 104 ? 5.964 -9.569 -31.953 1.00 89.06 104 GLU A CA 1
ATOM 853 C C . GLU A 1 104 ? 7.409 -9.161 -32.252 1.00 89.06 104 GLU A C 1
ATOM 855 O O . GLU A 1 104 ? 8.312 -9.999 -32.317 1.00 89.06 104 GLU A O 1
ATOM 860 N N . LYS A 1 105 ? 7.652 -7.864 -32.414 1.00 83.56 105 LYS A N 1
ATOM 861 C CA . LYS A 1 105 ? 9.000 -7.306 -32.566 1.00 83.56 105 LYS A CA 1
ATOM 862 C C . LYS A 1 105 ? 9.179 -6.166 -31.587 1.00 83.56 105 LYS A C 1
ATOM 864 O O . LYS A 1 105 ? 8.198 -5.566 -31.154 1.00 83.56 105 LYS A O 1
ATOM 869 N N . GLN A 1 106 ? 10.427 -5.860 -31.255 1.00 75.38 106 GLN A N 1
ATOM 870 C CA . GLN A 1 106 ? 10.699 -4.603 -30.581 1.00 75.38 106 GLN A CA 1
ATOM 871 C C . GLN A 1 106 ? 10.279 -3.460 -31.517 1.00 75.38 106 GLN A C 1
ATOM 873 O O . GLN A 1 106 ? 10.749 -3.395 -32.649 1.00 75.38 106 GLN A O 1
ATOM 878 N N . ASP A 1 107 ? 9.369 -2.598 -31.058 1.00 68.50 107 ASP A N 1
ATOM 879 C CA . ASP A 1 107 ? 9.000 -1.388 -31.796 1.00 68.50 107 ASP A CA 1
ATOM 880 C C . ASP A 1 107 ? 10.248 -0.516 -32.013 1.00 68.50 107 ASP A C 1
ATOM 882 O O . ASP A 1 107 ? 11.028 -0.323 -31.070 1.00 68.50 107 ASP A O 1
ATOM 886 N N . ASP A 1 108 ? 10.404 0.036 -33.220 1.00 53.44 108 ASP A N 1
ATOM 887 C CA . ASP A 1 108 ? 11.411 1.052 -33.577 1.00 53.44 108 ASP A CA 1
ATOM 888 C C . ASP A 1 108 ? 11.134 2.414 -32.923 1.00 53.44 108 ASP A C 1
ATOM 890 O O . ASP A 1 108 ? 9.963 2.763 -32.648 1.00 53.44 108 ASP A O 1
#

Secondary structure (DSSP, 8-state):
-B-SS---TTTHHHHHHHHHTT--S---B--TTEEEEE-SS-EEEEEPP--SS--PPPPSSPPPPP-GGG--PPPHHHHTTPPP-HHHHHHHHHHHHHHHT-------

Sequence (108 aa):
MAYHFFKDFDTTAGINDRVRTTYDGPLSYAEDYMVWNITKDDIRVRMAIYDEDVWPPLPTEKPQLPDPNARIPYSDFIVGGKYDMSDVIQPTYDEINKEYGLNEKQDD

pLDDT: mean 94.06, std 5.7, range [53.44, 98.31]

Foldseek 3Di:
DAEDDPPDPPPPPVVVVVCVVPDDDDDDYDDPQWDWDDDPVDTDIDGDDDDPPDDDDDDPDDDDDDDPVPDDDDDPVVVVPDDDPQVPCVVVVVVVCVVPVHDDGDDD

Radius of gyration: 27.45 Å; Cα contacts (8 Å, |Δi|>4): 52; chains: 1; bounding box: 45×36×67 Å

Mean predicted aligned error: 7.03 Å

Nearest PDB structures (foldseek):
  6j4n-assembly1_A  TM=9.149E-01  e=1.206E-04  uncultured bacterium
  7bzi-assembly1_G  TM=9.071E-01  e=1.206E-04  uncultured bacterium
  7bz1-assembly1_D  TM=9.110E-01  e=1.806E-04  uncultured bacterium
  7wi1-assembly2_F  TM=8.880E-01  e=3.094E-04  uncultured bacterium
  7bz3-assembly1_C  TM=8.786E-01  e=4.332E-04  uncultured bacterium